Protein AF-A0A7C5V219-F1 (afdb_monomer_lite)

Sequence (141 aa):
MLRGLSARKYQETLLETSEAFGVSSNTVSRQLLAVTTQKLKEFKERDLSGVRPIAILIDTLHRQKLPGVLRKTLTSTNPIESIFSTVRDCEGNIKRYRSSAMSQRWLGTVLLHCEKGLRRVKGDMDIAGVIVTIEQVQEAA

Radius of gyration: 18.74 Å; chains: 1; bounding box: 44×32×45 Å

pLDDT: mean 70.24, std 10.63, range [42.41, 85.94]

Foldseek 3Di:
DLFAADPVCLLVLLVVVCVVVVHHSVVVLVVLLVVLVVVVCCVVVPDCVPPPPLDDPDLDPPDDDDDDQLCVVSNDCVVVCVLVVQLCRNCVNPPDDPDPSSVSSSSSSSNVVVVVVDDPRVVVVCVVVSVVVSVVVVVVD

Structure (mmCIF, N/CA/C/O backbone):
data_AF-A0A7C5V219-F1
#
_entry.id   AF-A0A7C5V219-F1
#
loop_
_atom_site.group_PDB
_atom_site.id
_atom_site.type_symbol
_atom_site.label_atom_id
_atom_site.label_alt_id
_atom_site.label_comp_id
_atom_site.label_asym_id
_atom_site.label_entity_id
_atom_site.label_seq_id
_atom_site.pdbx_PDB_ins_code
_atom_site.Cartn_x
_atom_site.Cartn_y
_atom_site.Cartn_z
_atom_site.occupancy
_atom_site.B_iso_or_equiv
_atom_site.auth_seq_id
_atom_site.auth_comp_id
_atom_site.auth_asym_id
_atom_site.auth_atom_id
_atom_site.pdbx_PDB_model_num
ATOM 1 N N . MET A 1 1 ? 12.863 -13.928 -4.882 1.00 47.81 1 MET A N 1
ATOM 2 C CA . MET A 1 1 ? 13.373 -12.704 -4.218 1.00 47.81 1 MET A CA 1
ATOM 3 C C . MET A 1 1 ? 13.842 -11.735 -5.294 1.00 47.81 1 MET A C 1
ATOM 5 O O . MET A 1 1 ? 14.820 -12.048 -5.959 1.00 47.81 1 MET A O 1
ATOM 9 N N . LEU A 1 2 ? 13.197 -10.575 -5.457 1.00 54.00 2 LEU A N 1
ATOM 10 C CA . LEU A 1 2 ? 13.633 -9.523 -6.393 1.00 54.00 2 LEU A CA 1
ATOM 11 C C . LEU A 1 2 ? 14.709 -8.594 -5.787 1.00 54.00 2 LEU A C 1
ATOM 13 O O . LEU A 1 2 ? 14.624 -7.375 -5.891 1.00 54.00 2 LEU A O 1
ATOM 17 N N . ARG A 1 3 ? 15.732 -9.137 -5.113 1.00 52.03 3 ARG A N 1
ATOM 18 C CA . ARG A 1 3 ? 16.802 -8.294 -4.548 1.00 52.03 3 ARG A CA 1
ATOM 19 C C . ARG A 1 3 ? 17.612 -7.638 -5.672 1.00 52.03 3 ARG A C 1
ATOM 21 O O . ARG A 1 3 ? 18.198 -8.332 -6.505 1.00 52.03 3 ARG A O 1
ATOM 28 N N . GLY A 1 4 ? 17.675 -6.305 -5.662 1.00 56.91 4 GLY A N 1
ATOM 29 C CA . GLY A 1 4 ? 18.535 -5.526 -6.550 1.00 56.91 4 GLY A CA 1
ATOM 30 C C . GLY A 1 4 ? 18.073 -5.488 -8.007 1.00 56.91 4 GLY A C 1
ATOM 31 O O . GLY A 1 4 ? 18.862 -5.791 -8.910 1.00 56.91 4 GLY A O 1
ATOM 32 N N . LEU A 1 5 ? 16.827 -5.086 -8.256 1.00 61.16 5 LEU A N 1
ATOM 33 C CA . LEU A 1 5 ? 16.362 -4.817 -9.612 1.00 61.16 5 LEU A CA 1
ATOM 34 C C . LEU A 1 5 ? 17.099 -3.600 -10.192 1.00 61.16 5 LEU A C 1
ATOM 36 O O . LEU A 1 5 ? 16.927 -2.458 -9.784 1.00 61.16 5 LEU A O 1
ATOM 40 N N . SER A 1 6 ? 17.956 -3.846 -11.178 1.00 60.38 6 SER A N 1
ATOM 41 C CA . SER A 1 6 ? 18.464 -2.794 -12.059 1.00 60.38 6 SER A CA 1
ATOM 42 C C . SER A 1 6 ? 17.587 -2.715 -13.307 1.00 60.38 6 SER A C 1
ATOM 44 O O . SER A 1 6 ? 16.856 -3.659 -13.614 1.00 60.38 6 SER A O 1
ATOM 46 N N . ALA A 1 7 ? 17.714 -1.648 -14.101 1.00 55.44 7 ALA A N 1
ATOM 47 C CA . ALA A 1 7 ? 17.060 -1.551 -15.415 1.00 55.44 7 ALA A CA 1
ATOM 48 C C . ALA A 1 7 ? 17.272 -2.779 -16.317 1.00 55.44 7 ALA A C 1
ATOM 50 O O . ALA A 1 7 ? 16.443 -3.045 -17.178 1.00 55.44 7 ALA A O 1
ATOM 51 N N . ARG A 1 8 ? 18.329 -3.562 -16.076 1.00 59.38 8 ARG A N 1
ATOM 52 C CA . ARG A 1 8 ? 18.620 -4.808 -16.788 1.00 59.38 8 ARG A CA 1
ATOM 53 C C . ARG A 1 8 ? 17.739 -5.991 -16.356 1.00 59.38 8 ARG A C 1
ATOM 55 O O . ARG A 1 8 ? 17.447 -6.836 -17.186 1.00 59.38 8 ARG A O 1
ATOM 62 N N . LYS A 1 9 ? 17.308 -6.039 -15.089 1.00 60.38 9 LYS A N 1
ATOM 63 C CA . LYS A 1 9 ? 16.404 -7.073 -14.537 1.00 60.38 9 LYS A CA 1
ATOM 64 C C . LYS A 1 9 ? 14.927 -6.665 -14.556 1.00 60.38 9 LYS A C 1
ATOM 66 O O . LYS A 1 9 ? 14.055 -7.485 -14.320 1.00 60.38 9 LYS A O 1
ATOM 71 N N . TYR A 1 10 ? 14.635 -5.404 -14.874 1.00 65.19 10 TYR A N 1
ATOM 72 C CA . TYR A 1 10 ? 13.269 -4.899 -15.049 1.00 65.19 10 TYR A CA 1
ATOM 73 C C . TYR A 1 10 ? 12.459 -5.718 -16.060 1.00 65.19 10 TYR A C 1
ATOM 75 O O . TYR A 1 10 ? 11.285 -6.008 -15.847 1.00 65.19 10 TYR A O 1
ATOM 83 N N . GLN A 1 11 ? 13.108 -6.090 -17.166 1.00 62.03 11 GLN A N 1
ATOM 84 C CA . GLN A 1 11 ? 12.477 -6.833 -18.247 1.00 62.03 11 GLN A CA 1
ATOM 85 C C . GLN A 1 11 ? 12.054 -8.234 -17.792 1.00 62.03 11 GLN A C 1
ATOM 87 O O . GLN A 1 11 ? 11.001 -8.684 -18.203 1.00 62.03 11 GLN A O 1
ATOM 92 N N . GLU A 1 12 ? 12.806 -8.873 -16.897 1.00 65.19 12 GLU A N 1
ATOM 93 C CA . GLU A 1 12 ? 12.494 -10.188 -16.321 1.00 65.19 12 GLU A CA 1
ATOM 94 C C . GLU A 1 12 ? 11.221 -10.138 -15.461 1.00 65.19 12 GLU A C 1
ATOM 96 O O . GLU A 1 12 ? 10.284 -10.894 -15.699 1.00 65.19 12 GLU A O 1
ATOM 101 N N . THR A 1 13 ? 11.108 -9.157 -14.558 1.00 64.94 13 THR A N 1
ATOM 102 C CA . THR A 1 13 ? 9.892 -8.960 -13.748 1.00 64.94 13 THR A CA 1
ATOM 103 C C . THR A 1 13 ? 8.673 -8.638 -14.610 1.00 64.94 13 THR A C 1
ATOM 105 O O . THR A 1 13 ? 7.560 -9.097 -14.341 1.00 64.94 13 THR A O 1
ATOM 108 N N . LEU A 1 14 ? 8.866 -7.838 -15.662 1.00 66.00 14 LEU A N 1
ATOM 109 C CA . LEU A 1 14 ? 7.800 -7.568 -16.615 1.00 66.00 14 LEU A CA 1
ATOM 110 C C . LEU A 1 14 ? 7.463 -8.789 -17.462 1.00 66.00 14 LEU A C 1
ATOM 112 O O . LEU A 1 14 ? 6.299 -8.921 -17.799 1.00 66.00 14 LEU A O 1
ATOM 116 N N . LEU A 1 15 ? 8.426 -9.641 -17.817 1.00 64.50 15 LEU A N 1
ATOM 117 C CA . LEU A 1 15 ? 8.199 -10.866 -18.583 1.00 64.50 15 LEU A CA 1
ATOM 118 C C . LEU A 1 15 ? 7.331 -11.838 -17.787 1.00 64.50 15 LEU A C 1
ATOM 120 O O . LEU A 1 15 ? 6.276 -12.211 -18.287 1.00 64.50 15 LEU A O 1
ATOM 124 N N . GLU A 1 16 ? 7.681 -12.113 -16.526 1.00 65.25 16 GLU A N 1
ATOM 125 C CA . GLU A 1 16 ? 6.864 -12.930 -15.612 1.00 65.25 16 GLU A CA 1
ATOM 126 C C . GLU A 1 16 ? 5.435 -12.383 -15.475 1.00 65.25 16 GLU A C 1
ATOM 128 O O . GLU A 1 16 ? 4.448 -13.116 -15.523 1.00 65.25 16 GLU A O 1
ATOM 133 N N . THR A 1 17 ? 5.313 -11.063 -15.313 1.00 61.50 17 THR A N 1
ATOM 134 C CA . THR A 1 17 ? 4.007 -10.398 -15.209 1.00 61.50 17 THR A CA 1
ATOM 135 C C . THR A 1 17 ? 3.251 -10.500 -16.536 1.00 61.50 17 THR A C 1
ATOM 137 O O . THR A 1 17 ? 2.056 -10.758 -16.567 1.00 61.50 17 THR A O 1
ATOM 140 N N . SER A 1 18 ? 3.947 -10.332 -17.655 1.00 63.47 18 SER A N 1
ATOM 141 C CA . SER A 1 18 ? 3.369 -10.353 -18.993 1.00 63.47 18 SER A CA 1
ATOM 142 C C . SER A 1 18 ? 2.915 -11.749 -19.422 1.00 63.47 18 SER A C 1
ATOM 144 O O . SER A 1 18 ? 1.856 -11.858 -20.029 1.00 63.47 18 SER A O 1
ATOM 146 N N . GLU A 1 19 ? 3.627 -12.803 -19.013 1.00 64.75 19 GLU A N 1
ATOM 147 C CA . GLU A 1 19 ? 3.203 -14.199 -19.163 1.00 64.75 19 GLU A CA 1
ATOM 148 C C . GLU A 1 19 ? 1.947 -14.487 -18.338 1.00 64.75 19 GLU A C 1
ATOM 150 O O . GLU A 1 19 ? 0.994 -15.058 -18.861 1.00 64.75 19 GLU A O 1
ATOM 155 N N . ALA A 1 20 ? 1.893 -14.020 -17.085 1.00 61.47 20 ALA A N 1
ATOM 156 C CA . ALA A 1 20 ? 0.718 -14.191 -16.230 1.00 61.47 20 ALA A CA 1
ATOM 157 C C . ALA A 1 20 ? -0.542 -13.496 -16.784 1.00 61.47 20 ALA A C 1
ATOM 159 O O . ALA A 1 20 ? -1.653 -13.976 -16.566 1.00 61.47 20 ALA A O 1
ATOM 160 N N . PHE A 1 21 ? -0.377 -12.381 -17.505 1.00 56.31 21 PHE A N 1
ATOM 161 C CA . PHE A 1 21 ? -1.477 -11.613 -18.102 1.00 56.31 21 PHE A CA 1
ATOM 162 C C . PHE A 1 21 ? -1.665 -11.847 -19.617 1.00 56.31 21 PHE A C 1
ATOM 164 O O . PHE A 1 21 ? -2.561 -11.245 -20.206 1.00 56.31 21 PHE A O 1
ATOM 171 N N . GLY A 1 22 ? -0.851 -12.692 -20.264 1.00 68.19 22 GLY A N 1
ATOM 172 C CA . GLY A 1 22 ? -0.944 -13.001 -21.701 1.00 68.19 22 GLY A CA 1
ATOM 173 C C . GLY A 1 22 ? -0.698 -11.813 -22.646 1.00 68.19 22 GLY A C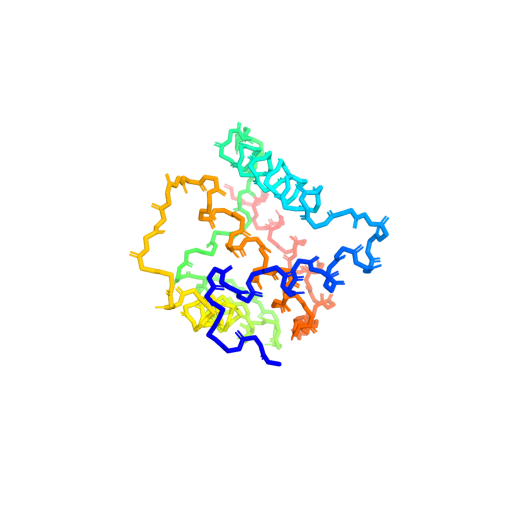 1
ATOM 174 O O . GLY A 1 22 ? -1.228 -11.779 -23.755 1.00 68.19 22 GLY A O 1
ATOM 175 N N . VAL A 1 23 ? 0.069 -10.809 -22.220 1.00 71.81 23 VAL A N 1
ATOM 176 C CA . VAL A 1 23 ? 0.308 -9.557 -22.967 1.00 71.81 23 VAL A CA 1
ATOM 177 C C . VAL A 1 23 ? 1.805 -9.286 -23.116 1.00 71.81 23 VAL A C 1
ATOM 179 O O . VAL A 1 23 ? 2.617 -9.961 -22.508 1.00 71.81 23 VAL A O 1
ATOM 182 N N . SER A 1 24 ? 2.217 -8.305 -23.929 1.00 72.06 24 SER A N 1
ATOM 183 C CA . SER A 1 24 ? 3.646 -7.958 -24.056 1.00 72.06 24 SER A CA 1
ATOM 184 C C . SER A 1 24 ? 4.159 -7.149 -22.855 1.00 72.06 24 SER A C 1
ATOM 186 O O . SER A 1 24 ? 3.433 -6.311 -22.316 1.00 72.06 24 SER A O 1
ATOM 188 N N . SER A 1 25 ? 5.438 -7.286 -22.487 1.00 64.00 25 SER A N 1
ATOM 189 C CA . SER A 1 25 ? 6.067 -6.523 -21.388 1.00 64.00 25 SER A CA 1
ATOM 190 C C . SER A 1 25 ? 5.945 -4.998 -21.547 1.00 64.00 25 SER A C 1
ATOM 192 O O . SER A 1 25 ? 5.746 -4.264 -20.577 1.00 64.00 25 SER A O 1
ATOM 194 N N . ASN A 1 26 ? 6.006 -4.503 -22.786 1.00 66.06 26 ASN A N 1
ATOM 195 C CA . ASN A 1 26 ? 5.815 -3.085 -23.098 1.00 66.06 26 ASN A CA 1
ATOM 196 C C . ASN A 1 26 ? 4.355 -2.639 -22.920 1.00 66.06 26 ASN A C 1
ATOM 198 O O . ASN A 1 26 ? 4.098 -1.489 -22.556 1.00 66.06 26 ASN A O 1
ATOM 202 N N . THR A 1 27 ? 3.399 -3.533 -23.176 1.00 66.31 27 THR A N 1
ATOM 203 C CA . THR A 1 27 ? 1.972 -3.307 -22.919 1.00 66.31 27 THR A CA 1
ATOM 204 C C . THR A 1 27 ? 1.703 -3.283 -21.418 1.00 66.31 27 THR A C 1
ATOM 206 O O . THR A 1 27 ? 1.130 -2.303 -20.949 1.00 66.31 27 THR A O 1
ATOM 209 N N . VAL A 1 28 ? 2.223 -4.258 -20.657 1.00 66.88 28 VAL A N 1
ATOM 210 C CA . VAL A 1 28 ? 2.129 -4.293 -19.185 1.00 66.88 28 VAL A CA 1
ATOM 211 C C . VAL A 1 28 ? 2.671 -3.004 -18.588 1.00 66.88 28 VAL A C 1
ATOM 213 O O . VAL A 1 28 ? 1.975 -2.335 -17.841 1.00 66.88 28 VAL A O 1
ATOM 216 N N . SER A 1 29 ? 3.879 -2.585 -18.971 1.00 64.62 29 SER A N 1
ATOM 217 C CA . SER A 1 29 ? 4.501 -1.376 -18.425 1.00 64.62 29 SER A CA 1
ATOM 218 C C . SER A 1 29 ? 3.731 -0.084 -18.736 1.00 64.62 29 SER A C 1
ATOM 220 O O . SER A 1 29 ? 3.733 0.856 -17.937 1.00 64.62 29 SER A O 1
ATOM 222 N N . ARG A 1 30 ? 3.091 -0.001 -19.909 1.00 67.44 30 ARG A N 1
ATOM 223 C CA . ARG A 1 30 ? 2.239 1.137 -20.281 1.00 67.44 30 ARG A CA 1
ATOM 224 C C . ARG A 1 30 ? 0.898 1.105 -19.557 1.00 67.44 30 ARG A C 1
ATOM 226 O O . ARG A 1 30 ? 0.461 2.157 -19.108 1.00 67.44 30 ARG A O 1
ATOM 233 N N . GLN A 1 31 ? 0.292 -0.069 -19.405 1.00 68.69 31 GLN A N 1
ATOM 234 C CA . GLN A 1 31 ? -0.940 -0.240 -18.636 1.00 68.69 31 GLN A CA 1
ATOM 235 C C . GLN A 1 31 ? -0.721 0.061 -17.157 1.00 68.69 31 GLN A C 1
ATOM 237 O O . GLN A 1 31 ? -1.503 0.805 -16.586 1.00 68.69 31 GLN A O 1
ATOM 242 N N . LEU A 1 32 ? 0.370 -0.424 -16.561 1.00 66.19 32 LEU A N 1
ATOM 243 C CA . LEU A 1 32 ? 0.715 -0.140 -15.167 1.00 66.19 32 LEU A CA 1
ATOM 244 C C . LEU A 1 32 ? 0.849 1.365 -14.941 1.00 66.19 32 LEU A C 1
ATOM 246 O O . LEU A 1 32 ? 0.262 1.894 -14.008 1.00 66.19 32 LEU A O 1
ATOM 250 N N . LEU A 1 33 ? 1.510 2.085 -15.853 1.00 64.75 33 LEU A N 1
ATOM 251 C CA . LEU A 1 33 ? 1.501 3.545 -15.798 1.00 64.75 33 LEU A CA 1
ATOM 252 C C . LEU A 1 33 ? 0.131 4.156 -15.952 1.00 64.75 33 LEU A C 1
ATOM 254 O O . LEU A 1 33 ? -0.228 4.999 -15.146 1.00 64.75 33 LEU A O 1
ATOM 258 N N . ALA A 1 34 ? -0.603 3.781 -16.994 1.00 69.88 34 ALA A N 1
ATOM 259 C CA . ALA A 1 34 ? -1.906 4.364 -17.255 1.00 69.88 34 ALA A CA 1
ATOM 260 C C . ALA A 1 34 ? -2.809 4.201 -16.026 1.00 69.88 34 ALA A C 1
ATOM 262 O O . ALA A 1 34 ? -3.377 5.181 -15.559 1.00 69.88 34 ALA A O 1
ATOM 263 N N . VAL A 1 35 ? -2.831 3.005 -15.433 1.00 70.06 35 VAL A N 1
ATOM 264 C CA . VAL A 1 35 ? -3.620 2.683 -14.244 1.00 70.06 35 VAL A CA 1
ATOM 265 C C . VAL A 1 35 ? -3.095 3.408 -13.004 1.00 70.06 35 VAL A C 1
ATOM 267 O O . VAL A 1 35 ? -3.887 4.024 -12.296 1.00 70.06 35 VAL A O 1
ATOM 270 N N . THR A 1 36 ? -1.786 3.399 -12.727 1.00 62.09 36 THR A N 1
ATOM 271 C CA . THR A 1 36 ? -1.225 4.074 -11.543 1.00 62.09 36 THR A CA 1
ATOM 272 C C . THR A 1 36 ? -1.348 5.592 -11.645 1.00 62.09 36 THR A C 1
ATOM 274 O O . THR A 1 36 ? -1.735 6.234 -10.674 1.00 62.09 36 THR A O 1
ATOM 277 N N . THR A 1 37 ? -1.065 6.186 -12.805 1.00 66.81 37 THR A N 1
ATOM 278 C 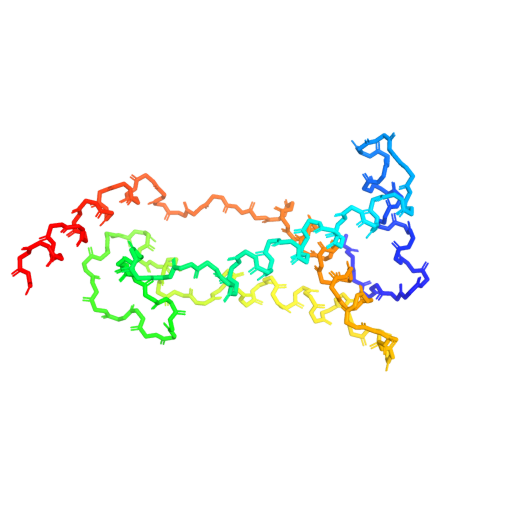CA . THR A 1 37 ? -1.231 7.624 -13.049 1.00 66.81 37 THR A CA 1
ATOM 279 C C . THR A 1 37 ? -2.704 8.017 -12.975 1.00 66.81 37 THR A C 1
ATOM 281 O O . THR A 1 37 ? -3.014 9.028 -12.352 1.00 66.81 37 THR A O 1
ATOM 284 N N . GLN A 1 38 ? -3.615 7.216 -13.540 1.00 72.94 38 GLN A N 1
ATOM 285 C CA . GLN A 1 38 ? -5.055 7.450 -13.438 1.00 72.94 38 GLN A CA 1
ATOM 286 C C . GLN A 1 38 ? -5.524 7.376 -11.987 1.00 72.94 38 GLN A C 1
ATOM 288 O O . GLN A 1 38 ? -6.159 8.314 -11.526 1.00 72.94 38 GLN A O 1
ATOM 293 N N . LYS A 1 39 ? -5.154 6.330 -11.240 1.00 70.38 39 LYS A N 1
ATOM 294 C CA . LYS A 1 39 ? -5.513 6.187 -9.822 1.00 70.38 39 LYS A CA 1
ATOM 295 C C . LYS A 1 39 ? -4.914 7.287 -8.958 1.00 70.38 39 LYS A C 1
ATOM 297 O O . LYS A 1 39 ? -5.596 7.803 -8.085 1.00 70.38 39 LYS A O 1
ATOM 302 N N . LEU A 1 40 ? -3.670 7.691 -9.211 1.00 70.00 40 LEU A N 1
ATOM 303 C CA . LEU A 1 40 ? -3.039 8.801 -8.500 1.00 70.00 40 LEU A CA 1
ATOM 304 C C . LEU A 1 40 ? -3.745 10.126 -8.795 1.00 70.00 40 LEU A C 1
ATOM 306 O O . LEU A 1 40 ? -3.953 10.917 -7.881 1.00 70.00 40 LEU A O 1
ATOM 310 N N . LYS A 1 41 ? -4.122 10.366 -10.054 1.00 71.06 41 LYS A N 1
ATOM 311 C CA . LYS A 1 41 ? -4.910 11.535 -10.449 1.00 71.06 41 LYS A CA 1
ATOM 312 C C . LYS A 1 41 ? -6.267 11.527 -9.746 1.00 71.06 41 LYS A C 1
ATOM 314 O O . LYS A 1 41 ? -6.614 12.506 -9.105 1.00 71.06 41 LYS A O 1
ATOM 319 N N . GLU A 1 42 ? -6.957 10.391 -9.763 1.00 75.44 42 GLU A N 1
ATOM 320 C CA . GLU A 1 42 ? -8.223 10.168 -9.059 1.00 75.44 42 GLU A CA 1
ATOM 321 C C . GLU A 1 42 ? -8.077 10.423 -7.550 1.00 75.44 42 GLU A C 1
ATOM 323 O O . GLU A 1 42 ? -8.882 11.129 -6.964 1.00 75.44 42 GLU A O 1
ATOM 328 N N . PHE A 1 43 ? -7.011 9.938 -6.909 1.00 72.94 43 PHE A N 1
ATOM 329 C CA . PHE A 1 43 ? -6.748 10.192 -5.490 1.00 72.94 43 PHE A CA 1
ATOM 330 C C . PHE A 1 43 ? -6.425 11.654 -5.175 1.00 72.94 43 PHE A C 1
ATOM 332 O O . PHE A 1 43 ? -6.800 12.133 -4.108 1.00 72.94 43 PHE A O 1
ATOM 339 N N . LYS A 1 44 ? -5.708 12.347 -6.065 1.00 63.38 44 LYS A N 1
ATOM 340 C CA . LYS A 1 44 ? -5.309 13.748 -5.876 1.00 63.38 44 LYS A CA 1
ATOM 341 C C . LYS A 1 44 ? -6.430 14.738 -6.169 1.00 63.38 44 LYS A C 1
ATOM 343 O O . LYS A 1 44 ? -6.440 15.811 -5.581 1.00 63.38 44 LYS A O 1
ATOM 348 N N . GLU A 1 45 ? -7.295 14.409 -7.120 1.00 81.12 45 GLU A N 1
ATOM 349 C CA . GLU A 1 45 ? -8.321 15.310 -7.650 1.00 81.12 45 GLU A CA 1
ATOM 350 C C . GLU A 1 45 ? -9.732 14.915 -7.215 1.00 81.12 45 GLU A C 1
ATOM 352 O O . GLU A 1 45 ? -10.666 15.670 -7.478 1.00 81.12 45 GLU A O 1
ATOM 357 N N . ARG A 1 46 ? -9.917 13.756 -6.556 1.00 76.00 46 ARG A N 1
ATOM 358 C CA . ARG A 1 46 ? -11.224 13.405 -5.996 1.00 76.00 46 ARG A CA 1
ATOM 359 C C . ARG A 1 46 ? -11.677 14.512 -5.067 1.00 76.00 46 ARG A C 1
ATOM 361 O O . ARG A 1 46 ? -10.923 14.983 -4.214 1.00 76.00 46 ARG A O 1
ATOM 368 N N . ASP A 1 47 ? -12.945 14.851 -5.201 1.00 76.62 47 ASP A N 1
ATOM 369 C CA . ASP A 1 47 ? -13.599 15.676 -4.216 1.00 76.62 47 ASP A CA 1
ATOM 370 C C . ASP A 1 47 ? -13.593 14.937 -2.868 1.00 76.62 47 ASP A C 1
ATOM 372 O O . ASP A 1 47 ? -14.035 13.788 -2.744 1.00 76.62 47 ASP A O 1
ATOM 376 N N . LEU A 1 48 ? -13.001 15.588 -1.871 1.00 73.94 48 LEU A N 1
ATOM 377 C CA . LEU A 1 48 ? -12.945 15.104 -0.498 1.00 73.94 48 LEU A CA 1
ATOM 378 C C . LEU A 1 48 ? -14.042 15.734 0.363 1.00 73.94 48 LEU A C 1
ATOM 380 O O . LEU A 1 48 ? -14.174 15.344 1.515 1.00 73.94 48 LEU A O 1
ATOM 384 N N . SER A 1 49 ? -14.847 16.657 -0.172 1.00 76.38 49 SER A N 1
ATOM 385 C CA . SER A 1 49 ? -15.910 17.336 0.579 1.00 76.38 49 SER A CA 1
ATOM 386 C C . SER A 1 49 ? -16.970 16.361 1.114 1.00 76.38 49 SER A C 1
ATOM 388 O O . SER A 1 49 ? -17.434 16.509 2.242 1.00 76.38 49 SER A O 1
ATOM 390 N N . GLY A 1 50 ? -17.288 15.311 0.347 1.00 66.25 50 GLY A N 1
ATOM 391 C CA . GLY A 1 50 ? -18.151 14.200 0.768 1.00 66.25 50 GLY A CA 1
ATOM 392 C C . GLY A 1 50 ? -17.417 13.070 1.501 1.00 66.25 50 GLY A C 1
ATOM 393 O O . GLY A 1 50 ? -18.046 12.130 1.986 1.00 66.25 50 GLY A O 1
ATOM 394 N N . VAL A 1 51 ? -16.085 13.131 1.588 1.00 57.38 51 VAL A N 1
ATOM 395 C CA . VAL A 1 51 ? -15.286 12.177 2.358 1.00 57.38 51 VAL A CA 1
ATOM 396 C C . VAL A 1 51 ? -15.228 12.687 3.784 1.00 57.38 51 VAL A C 1
ATOM 398 O O . VAL A 1 51 ? -14.508 13.631 4.080 1.00 57.38 51 VAL A O 1
ATOM 401 N N . ARG A 1 52 ? -15.956 12.038 4.691 1.00 52.91 52 ARG A N 1
ATOM 402 C CA . ARG A 1 52 ? -15.732 12.192 6.132 1.00 52.91 52 ARG A CA 1
ATOM 403 C C . ARG A 1 52 ? -14.605 11.237 6.520 1.00 52.91 52 ARG A C 1
ATOM 405 O O . ARG A 1 52 ? -14.874 10.044 6.642 1.00 52.91 52 ARG A O 1
ATOM 412 N N . PRO A 1 53 ? -13.333 11.671 6.633 1.00 48.03 53 PRO A N 1
ATOM 413 C CA . PRO A 1 53 ? -12.257 10.753 6.973 1.00 48.03 53 PRO A CA 1
ATOM 414 C C . PRO A 1 53 ? -12.499 10.185 8.377 1.00 48.03 53 PRO A C 1
ATOM 416 O O . PRO A 1 53 ? -12.382 10.868 9.388 1.00 48.03 53 PRO A O 1
ATOM 419 N N . ILE A 1 54 ? -12.863 8.907 8.396 1.00 46.09 54 ILE A N 1
ATOM 420 C CA . ILE A 1 54 ? -13.131 8.056 9.564 1.00 46.09 54 ILE A CA 1
ATOM 421 C C . ILE A 1 54 ? -11.861 7.896 10.421 1.00 46.09 54 ILE A C 1
ATOM 423 O O . ILE A 1 54 ? -11.918 7.897 11.648 1.00 46.09 54 ILE A O 1
ATOM 427 N N . ALA A 1 55 ? -10.702 7.829 9.761 1.00 42.41 55 ALA A N 1
ATOM 428 C CA . ALA A 1 55 ? -9.375 7.833 10.360 1.00 42.41 55 ALA A CA 1
ATOM 429 C C . ALA A 1 55 ? -8.360 8.312 9.311 1.00 42.41 55 ALA A C 1
ATOM 431 O O . ALA A 1 55 ? -8.286 7.751 8.217 1.00 42.41 55 ALA A O 1
ATOM 432 N N . ILE A 1 56 ? -7.563 9.330 9.633 1.00 46.53 56 ILE A N 1
ATOM 433 C CA . ILE A 1 56 ? -6.360 9.642 8.859 1.00 46.53 56 ILE A CA 1
ATOM 434 C C . ILE A 1 56 ? -5.219 8.881 9.527 1.00 46.53 56 ILE A C 1
ATOM 436 O O . ILE A 1 56 ? -4.883 9.165 10.676 1.00 46.53 56 ILE A O 1
ATOM 440 N N . LEU A 1 57 ? -4.617 7.921 8.821 1.00 44.66 57 LEU A N 1
ATOM 441 C CA . LEU A 1 57 ? -3.356 7.307 9.241 1.00 44.66 57 LEU A CA 1
ATOM 442 C C . LEU A 1 57 ? -2.208 8.297 8.974 1.00 44.66 57 LEU A C 1
ATOM 444 O O . LEU A 1 57 ? -1.368 8.105 8.102 1.00 44.66 57 LEU A O 1
ATOM 448 N N . ILE A 1 58 ? -2.228 9.408 9.701 1.00 48.69 58 ILE A N 1
ATOM 449 C CA . ILE A 1 58 ? -1.004 10.075 10.133 1.00 48.69 58 ILE A CA 1
ATOM 450 C C . ILE A 1 58 ? -0.499 9.225 11.308 1.00 48.69 58 ILE A C 1
ATOM 452 O O . ILE A 1 58 ? -1.298 8.521 11.921 1.00 48.69 58 ILE A O 1
ATOM 456 N N . ASP A 1 59 ? 0.799 9.244 11.587 1.00 50.41 59 ASP A N 1
ATOM 457 C CA . ASP A 1 59 ? 1.557 8.493 12.612 1.00 50.41 59 ASP A CA 1
ATOM 458 C C . ASP A 1 59 ? 1.050 8.613 14.084 1.00 50.41 59 ASP A C 1
ATOM 460 O O . ASP A 1 59 ? 1.802 8.574 15.049 1.00 50.41 59 ASP A O 1
ATOM 464 N N . THR A 1 60 ? -0.247 8.838 14.298 1.00 45.94 60 THR A N 1
ATOM 465 C CA . THR A 1 60 ? -0.906 9.165 15.560 1.00 45.94 60 THR A CA 1
ATOM 466 C C . THR A 1 60 ? -2.367 8.671 15.622 1.00 45.94 60 THR A C 1
ATOM 468 O O . THR A 1 60 ? -3.208 9.305 16.263 1.00 45.94 60 THR A O 1
ATOM 471 N N . LEU A 1 61 ? -2.720 7.502 15.055 1.00 49.75 61 LEU A N 1
ATOM 472 C CA . LEU A 1 61 ? -3.966 6.800 15.442 1.00 49.75 61 LEU A CA 1
ATOM 473 C C . LEU A 1 61 ? -3.833 6.215 16.857 1.00 49.75 61 LEU A C 1
ATOM 475 O O . LEU A 1 61 ? -3.741 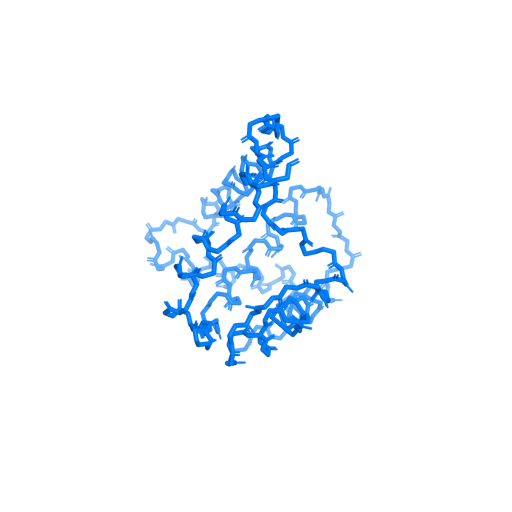5.007 17.066 1.00 49.75 61 LEU A O 1
ATOM 479 N N . HIS A 1 62 ? -3.829 7.100 17.851 1.00 52.06 62 HIS A N 1
ATOM 480 C CA . HIS A 1 62 ? -3.688 6.743 19.257 1.00 52.06 62 HIS A CA 1
ATOM 481 C C . HIS A 1 62 ? -5.003 6.821 20.052 1.00 52.06 62 HIS A C 1
ATOM 483 O O . HIS A 1 62 ? -4.980 6.596 21.261 1.00 52.06 62 HIS A O 1
ATOM 489 N N . ARG A 1 63 ? -6.154 7.131 19.425 1.00 51.28 63 ARG A N 1
ATOM 490 C CA . ARG A 1 63 ? -7.359 7.562 20.172 1.00 51.28 63 ARG A CA 1
ATOM 491 C C . ARG A 1 63 ? -8.699 6.859 19.920 1.00 51.28 63 ARG A C 1
ATOM 493 O O . ARG A 1 63 ? -9.707 7.369 20.395 1.00 51.28 63 ARG A O 1
ATOM 500 N N . GLN A 1 64 ? -8.766 5.675 19.308 1.00 56.81 64 GLN A N 1
ATOM 501 C CA . GLN A 1 64 ? -10.046 4.942 19.239 1.00 56.81 64 GLN A CA 1
ATOM 502 C C . GLN A 1 64 ? -9.986 3.505 19.758 1.00 56.81 64 GLN A C 1
ATOM 504 O O . GLN A 1 64 ? -8.947 2.844 19.727 1.00 56.81 64 GLN A O 1
ATOM 509 N N . LYS A 1 65 ? -11.143 3.060 20.273 1.00 61.88 65 LYS A N 1
ATOM 510 C CA . LYS A 1 65 ? -11.442 1.748 20.865 1.00 61.88 65 LYS A CA 1
ATOM 511 C C . LYS A 1 65 ? -11.370 0.636 19.807 1.00 61.88 65 LYS A C 1
ATOM 513 O O . LYS A 1 65 ? -12.375 0.026 19.466 1.00 61.88 65 LYS A O 1
ATOM 518 N N . LEU A 1 66 ? -10.181 0.391 19.264 1.00 66.94 66 LEU A N 1
ATOM 519 C CA . LEU A 1 66 ? -9.954 -0.707 18.331 1.00 66.94 66 LEU A CA 1
ATOM 520 C C . LEU A 1 66 ? -9.908 -2.038 19.100 1.00 66.94 66 LEU A C 1
ATOM 522 O O . LEU A 1 66 ? -9.163 -2.142 20.085 1.00 66.94 66 LEU A O 1
ATOM 526 N N . PRO A 1 67 ? -10.668 -3.057 18.674 1.00 67.94 67 PRO A N 1
ATOM 527 C CA . PRO A 1 67 ? -10.703 -4.341 19.353 1.00 67.94 67 PRO A CA 1
ATOM 528 C C . PRO A 1 67 ? -9.391 -5.124 19.179 1.00 67.94 67 PRO A C 1
ATOM 530 O O . PRO A 1 67 ? -8.776 -5.155 18.110 1.00 67.94 67 PRO A O 1
ATOM 533 N N . GLY A 1 68 ? -8.974 -5.774 20.271 1.00 74.50 68 GLY A N 1
ATOM 534 C CA . GLY A 1 68 ? -8.056 -6.916 20.300 1.00 74.50 68 GLY A CA 1
ATOM 535 C C . GLY A 1 68 ? -6.866 -6.883 19.332 1.00 74.50 68 GLY A C 1
ATOM 536 O O . GLY A 1 68 ? -5.931 -6.093 19.473 1.00 74.50 68 GLY A O 1
ATOM 537 N N . VAL A 1 69 ? -6.859 -7.840 18.399 1.00 74.44 69 VAL A N 1
ATOM 538 C CA . VAL A 1 69 ? -5.733 -8.118 17.492 1.00 74.44 69 VAL A CA 1
ATOM 539 C C . VAL A 1 69 ? -5.640 -7.086 16.365 1.00 74.44 69 VAL A C 1
ATOM 541 O O . VAL A 1 69 ? -4.528 -6.741 15.962 1.00 74.44 69 VAL A O 1
ATOM 544 N N . LEU A 1 70 ? -6.775 -6.533 15.929 1.00 74.56 70 LEU A N 1
ATOM 545 C CA . LEU A 1 70 ? -6.837 -5.516 14.882 1.00 74.56 70 LEU A CA 1
ATOM 546 C C . LEU A 1 70 ? -6.100 -4.235 15.302 1.00 74.56 70 LEU A C 1
ATOM 548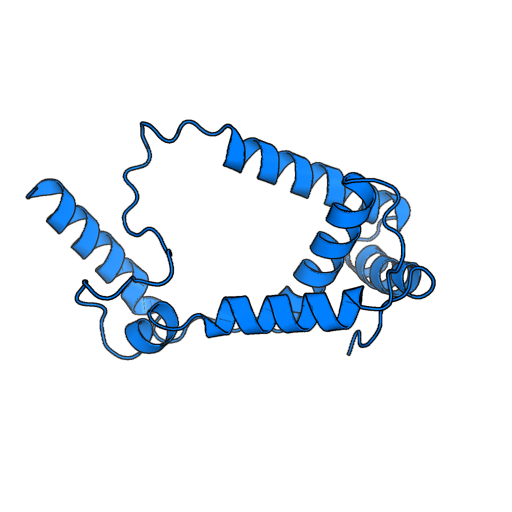 O O . LEU A 1 70 ? -5.346 -3.661 14.514 1.00 74.56 70 LEU A O 1
ATOM 552 N N . ARG A 1 71 ? -6.205 -3.851 16.583 1.00 76.31 71 ARG A N 1
ATOM 553 C CA . ARG A 1 71 ? -5.448 -2.728 17.160 1.00 76.31 71 ARG A CA 1
ATOM 554 C C . ARG A 1 71 ? -3.938 -2.876 16.969 1.00 76.31 71 ARG A C 1
ATOM 556 O O . ARG A 1 71 ? -3.272 -1.909 16.625 1.00 76.31 71 ARG A O 1
ATOM 563 N N . LYS A 1 72 ? -3.383 -4.079 17.151 1.00 76.38 72 LYS A N 1
ATOM 564 C CA . LYS A 1 72 ? -1.932 -4.301 17.004 1.00 76.38 72 LYS A CA 1
ATOM 565 C C . LYS A 1 72 ? -1.453 -4.017 15.583 1.00 76.38 72 LYS A C 1
ATOM 567 O O . LYS A 1 72 ? -0.353 -3.509 15.414 1.00 76.38 72 LYS A O 1
ATOM 572 N N . THR A 1 73 ? -2.264 -4.345 14.578 1.00 74.06 73 THR A N 1
ATOM 573 C CA . THR A 1 73 ? -1.928 -4.066 13.180 1.00 74.06 73 THR A CA 1
ATOM 574 C C . THR A 1 73 ? -2.132 -2.592 12.840 1.00 74.06 73 THR A C 1
ATOM 576 O O . THR A 1 73 ? -1.233 -1.995 12.256 1.00 74.06 73 THR A O 1
ATOM 579 N N . LEU A 1 74 ? -3.256 -1.992 13.245 1.00 72.25 74 LEU A N 1
ATOM 580 C CA . LEU A 1 74 ? -3.613 -0.610 12.890 1.00 72.25 74 LEU A CA 1
ATOM 58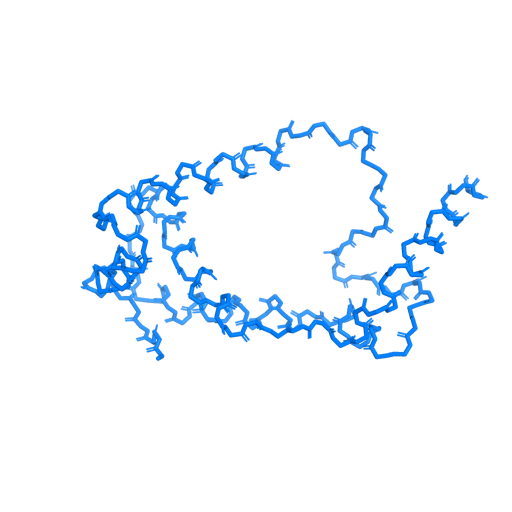1 C C . LEU A 1 74 ? -2.840 0.470 13.663 1.00 72.25 74 LEU A C 1
ATOM 583 O O . LEU A 1 74 ? -2.746 1.596 13.192 1.00 72.25 74 LEU A O 1
ATOM 587 N N . THR A 1 75 ? -2.275 0.144 14.828 1.00 73.12 75 THR A N 1
ATOM 588 C CA . THR A 1 75 ? -1.386 1.042 15.590 1.00 73.12 75 THR A CA 1
ATOM 589 C C . THR A 1 75 ? 0.090 0.877 15.191 1.00 73.12 75 THR A C 1
ATOM 591 O O . THR A 1 75 ? 0.956 1.532 15.755 1.00 73.12 75 THR A O 1
ATOM 594 N N . SER A 1 76 ? 0.401 0.005 14.226 1.00 73.06 76 SER A N 1
ATOM 595 C CA . SER A 1 76 ? 1.765 -0.194 13.726 1.00 73.06 76 SER A CA 1
ATOM 596 C C . SER A 1 76 ? 1.913 0.305 12.293 1.00 73.06 76 SER A C 1
ATOM 598 O O . SER A 1 76 ? 1.025 0.121 11.463 1.00 73.06 76 SER A O 1
ATOM 600 N N . THR A 1 77 ? 3.080 0.847 11.973 1.00 73.94 77 THR A N 1
ATOM 601 C CA . THR A 1 77 ? 3.496 1.210 10.610 1.00 73.94 77 THR A CA 1
ATOM 602 C C . THR A 1 77 ? 4.111 0.030 9.849 1.00 73.94 77 THR A C 1
ATOM 604 O O . THR A 1 77 ? 4.408 0.153 8.661 1.00 73.94 77 THR A O 1
ATOM 607 N N . ASN A 1 78 ? 4.241 -1.141 10.490 1.00 78.25 78 ASN A N 1
ATOM 608 C CA . ASN A 1 78 ? 4.882 -2.341 9.941 1.00 78.25 78 ASN A CA 1
ATOM 609 C C . ASN A 1 78 ? 4.456 -2.707 8.507 1.00 78.25 78 ASN A C 1
ATOM 611 O O . ASN A 1 78 ? 5.339 -3.021 7.709 1.00 78.25 78 ASN A O 1
ATOM 615 N N . PRO A 1 79 ? 3.159 -2.696 8.130 1.00 74.69 79 PRO A N 1
ATOM 616 C CA . PRO A 1 79 ? 2.766 -3.029 6.759 1.00 74.69 79 PRO A CA 1
ATOM 617 C C . PRO A 1 79 ? 3.373 -2.074 5.723 1.00 74.69 79 PRO A C 1
ATOM 619 O O . PRO A 1 79 ? 3.871 -2.511 4.687 1.00 74.69 79 PRO A O 1
ATOM 622 N N . ILE A 1 80 ? 3.382 -0.776 6.028 1.00 77.56 80 ILE A N 1
ATOM 623 C CA . ILE A 1 80 ? 3.923 0.268 5.153 1.00 77.56 80 ILE A CA 1
ATOM 624 C C . ILE A 1 80 ? 5.451 0.177 5.131 1.00 77.56 80 ILE A C 1
ATOM 626 O O . ILE A 1 80 ? 6.057 0.152 4.061 1.00 77.56 80 ILE A O 1
ATOM 630 N N . GLU A 1 81 ? 6.085 0.049 6.295 1.00 81.19 81 GLU A N 1
ATOM 631 C CA . GLU A 1 81 ? 7.539 -0.085 6.406 1.00 81.19 81 GLU A CA 1
ATOM 632 C C . GLU A 1 81 ? 8.072 -1.327 5.689 1.00 81.19 81 GLU A C 1
ATOM 634 O O . GLU A 1 81 ? 9.094 -1.246 5.008 1.00 81.19 81 GLU A O 1
ATOM 639 N N . SER A 1 82 ? 7.360 -2.454 5.772 1.00 81.94 82 SER A N 1
ATOM 640 C CA . SER A 1 82 ? 7.727 -3.702 5.099 1.00 81.94 82 SER A CA 1
ATOM 641 C C . SER A 1 82 ? 7.689 -3.567 3.572 1.00 81.94 82 SER A C 1
ATOM 643 O O . SER A 1 82 ? 8.640 -3.965 2.888 1.00 81.94 82 SER A O 1
ATOM 645 N N . ILE A 1 83 ? 6.639 -2.939 3.030 1.00 81.69 83 ILE A N 1
ATOM 646 C CA . ILE A 1 83 ? 6.524 -2.665 1.592 1.00 81.69 83 ILE A CA 1
ATOM 647 C C . ILE A 1 83 ? 7.633 -1.706 1.148 1.00 81.69 83 ILE A C 1
ATOM 649 O O . ILE A 1 83 ? 8.372 -2.010 0.211 1.00 81.69 83 ILE A O 1
ATOM 653 N N . PHE A 1 84 ? 7.802 -0.571 1.833 1.00 85.94 84 PHE A N 1
ATOM 654 C CA . PHE A 1 84 ? 8.794 0.434 1.444 1.00 85.94 84 PHE A CA 1
ATOM 655 C C . PHE A 1 84 ? 10.242 -0.009 1.678 1.00 85.94 84 PHE A C 1
ATOM 657 O O . PHE A 1 84 ? 11.132 0.462 0.973 1.00 85.94 84 PHE A O 1
ATOM 664 N N . SER A 1 85 ? 10.502 -0.939 2.601 1.00 85.00 85 SER A N 1
ATOM 665 C CA . SER A 1 85 ? 11.806 -1.606 2.698 1.00 85.00 85 SER A CA 1
ATOM 666 C C . SER A 1 85 ? 12.105 -2.390 1.426 1.00 85.00 85 SER A C 1
ATOM 668 O O . SER A 1 85 ? 13.182 -2.246 0.856 1.00 85.00 85 SER A O 1
ATOM 670 N N . THR A 1 86 ? 11.128 -3.151 0.928 1.00 82.81 86 THR A N 1
ATOM 671 C CA . THR A 1 86 ? 11.277 -3.914 -0.317 1.00 82.81 86 THR A CA 1
ATOM 672 C C . THR A 1 86 ? 11.440 -2.990 -1.522 1.00 82.81 86 THR A C 1
ATOM 674 O O . THR A 1 86 ? 12.278 -3.256 -2.379 1.00 82.81 86 THR A O 1
ATOM 677 N N . VAL A 1 87 ? 10.707 -1.870 -1.571 1.00 84.44 87 VAL A N 1
ATOM 678 C CA . VAL A 1 87 ? 10.889 -0.835 -2.604 1.00 84.44 87 VAL A CA 1
ATOM 679 C C . VAL A 1 87 ? 12.314 -0.291 -2.589 1.00 84.44 87 VAL A C 1
ATOM 681 O O . VAL A 1 87 ? 12.966 -0.304 -3.628 1.00 84.44 87 VAL A O 1
ATOM 684 N N . ARG A 1 88 ? 12.843 0.112 -1.427 1.00 85.44 88 ARG A N 1
ATOM 685 C CA . ARG A 1 88 ? 14.225 0.612 -1.314 1.00 85.44 88 ARG A CA 1
ATOM 686 C C . ARG A 1 88 ? 15.263 -0.431 -1.732 1.00 85.44 88 ARG A C 1
ATOM 688 O O . ARG A 1 88 ? 16.206 -0.087 -2.441 1.00 85.44 88 ARG A O 1
ATOM 695 N N . ASP A 1 89 ? 15.068 -1.692 -1.356 1.00 84.19 89 ASP A N 1
ATOM 696 C CA . ASP A 1 89 ? 15.971 -2.788 -1.725 1.00 84.19 89 ASP A CA 1
ATOM 697 C C . ASP A 1 89 ? 15.926 -3.103 -3.229 1.00 84.19 89 ASP A C 1
ATOM 699 O O . ASP A 1 89 ? 16.949 -3.410 -3.849 1.00 84.19 89 ASP A O 1
ATOM 703 N N . CYS A 1 90 ? 14.737 -3.039 -3.832 1.00 80.44 90 CYS A N 1
ATOM 704 C CA . CYS A 1 90 ? 14.544 -3.290 -5.257 1.00 80.44 90 CYS A CA 1
ATOM 705 C C . CYS A 1 90 ? 15.065 -2.126 -6.103 1.00 80.44 90 CYS A C 1
ATOM 707 O O . CYS A 1 90 ? 15.764 -2.356 -7.084 1.00 80.44 90 CYS A O 1
ATOM 709 N N . GLU A 1 91 ? 14.759 -0.888 -5.714 1.00 83.19 91 GLU A N 1
ATOM 710 C CA . GLU A 1 91 ? 15.085 0.327 -6.463 1.00 83.19 91 GLU A CA 1
ATOM 711 C C . GLU A 1 91 ? 16.478 0.893 -6.147 1.00 83.19 91 GLU A C 1
ATOM 713 O O . GLU A 1 91 ? 16.957 1.770 -6.865 1.00 83.19 91 GLU A O 1
ATOM 718 N N . GLY A 1 92 ? 17.184 0.386 -5.130 1.00 83.00 92 GLY A N 1
ATOM 719 C CA . GLY A 1 92 ? 18.484 0.916 -4.689 1.00 83.00 92 GLY A CA 1
ATOM 720 C C . GLY A 1 92 ? 19.583 0.935 -5.766 1.00 83.00 92 GLY A C 1
ATOM 721 O O . GLY A 1 92 ? 20.547 1.707 -5.678 1.00 83.00 92 GLY A O 1
ATOM 722 N N . ASN A 1 93 ? 19.428 0.135 -6.825 1.00 79.38 93 ASN A N 1
ATOM 723 C CA . ASN A 1 93 ? 20.331 0.093 -7.979 1.00 79.38 93 ASN A CA 1
ATOM 724 C C . ASN A 1 93 ? 19.974 1.097 -9.088 1.00 79.38 93 ASN A C 1
ATOM 726 O O . ASN A 1 93 ? 20.760 1.291 -10.019 1.00 79.38 93 ASN A O 1
ATOM 730 N N . ILE A 1 94 ? 18.823 1.763 -9.007 1.00 82.12 94 ILE A N 1
ATOM 731 C CA . ILE A 1 94 ? 18.392 2.767 -9.977 1.00 82.12 94 ILE A CA 1
ATOM 732 C C . ILE A 1 94 ? 19.051 4.098 -9.617 1.00 82.12 94 ILE A C 1
ATOM 734 O O . ILE A 1 94 ? 18.631 4.808 -8.711 1.00 82.12 94 ILE A O 1
ATOM 738 N N . LYS A 1 95 ? 20.120 4.449 -10.338 1.00 82.69 95 LYS A N 1
ATOM 739 C CA . LYS A 1 95 ? 20.887 5.680 -10.067 1.00 82.69 95 LYS A CA 1
ATOM 740 C C . LYS A 1 95 ? 20.369 6.915 -10.804 1.00 82.69 95 LYS A C 1
ATOM 742 O O . LYS A 1 95 ? 20.728 8.030 -10.444 1.00 82.69 95 LYS A O 1
ATOM 747 N N . ARG A 1 96 ? 19.564 6.736 -11.858 1.00 84.19 96 ARG A N 1
ATOM 748 C CA . ARG A 1 96 ? 19.004 7.836 -12.661 1.00 84.19 96 ARG A CA 1
ATOM 749 C C . ARG A 1 96 ? 17.591 7.511 -13.133 1.00 84.19 96 ARG A C 1
ATOM 751 O O . ARG A 1 96 ? 17.409 6.680 -14.023 1.00 84.19 96 ARG A O 1
ATOM 758 N N . TYR A 1 97 ? 16.613 8.223 -12.586 1.00 84.56 97 TYR A N 1
ATOM 759 C CA . TYR A 1 97 ? 15.259 8.277 -13.127 1.00 84.56 97 TYR A CA 1
ATOM 760 C C . TYR A 1 97 ? 15.209 9.279 -14.283 1.00 84.56 97 TYR A C 1
ATOM 762 O O . TYR A 1 97 ? 15.679 10.404 -14.149 1.00 84.56 97 TYR A O 1
ATOM 770 N N . ARG A 1 98 ? 14.655 8.873 -15.430 1.00 83.81 98 ARG A N 1
ATOM 771 C CA . ARG A 1 98 ? 14.559 9.738 -16.624 1.00 83.81 98 ARG A CA 1
ATOM 772 C C . ARG A 1 98 ? 13.271 10.560 -16.683 1.00 83.81 98 ARG A C 1
ATOM 774 O O . ARG A 1 98 ? 13.190 11.507 -17.452 1.00 83.81 98 ARG A O 1
ATOM 781 N N . SER A 1 99 ? 12.256 10.172 -15.916 1.00 81.69 99 SER A N 1
ATOM 782 C CA . SER A 1 99 ? 10.960 10.849 -15.841 1.00 81.69 99 SER A CA 1
ATOM 783 C C . SER A 1 99 ? 10.152 10.330 -14.652 1.00 81.69 99 SER A C 1
ATOM 785 O O . SER A 1 99 ? 10.420 9.237 -14.144 1.00 81.69 99 SER A O 1
ATOM 787 N N . SER A 1 100 ? 9.117 11.073 -14.256 1.00 77.00 100 SER A N 1
ATOM 788 C CA . SER A 1 100 ? 8.111 10.619 -13.282 1.00 77.00 100 SER A CA 1
ATOM 789 C C . SER A 1 100 ? 7.387 9.350 -13.746 1.00 77.00 100 SER A C 1
ATOM 791 O O . SER A 1 100 ? 7.095 8.461 -12.956 1.00 77.00 100 SER A O 1
ATOM 793 N N . ALA A 1 101 ? 7.173 9.211 -15.053 1.00 75.44 101 ALA A N 1
ATOM 794 C CA . ALA A 1 101 ? 6.652 7.990 -15.654 1.00 75.44 101 ALA A CA 1
ATOM 795 C C . ALA A 1 101 ? 7.619 6.801 -15.480 1.00 75.44 101 ALA A C 1
ATOM 797 O O . ALA A 1 101 ? 7.202 5.658 -15.337 1.00 75.44 101 ALA A O 1
ATOM 798 N N . MET A 1 102 ? 8.934 7.016 -15.484 1.00 80.50 102 MET A N 1
ATOM 799 C CA . MET A 1 102 ? 9.873 5.933 -15.191 1.00 80.50 102 MET A CA 1
ATOM 800 C C . MET A 1 102 ? 9.809 5.523 -13.715 1.00 80.50 102 MET A C 1
ATOM 802 O O . MET A 1 102 ? 9.769 4.329 -13.439 1.00 80.50 102 MET A O 1
ATOM 806 N N . SER A 1 103 ? 9.761 6.476 -12.778 1.00 80.00 103 SER A N 1
ATOM 807 C CA . SER A 1 103 ? 9.681 6.154 -11.345 1.00 80.00 103 SER A CA 1
ATOM 808 C C . SER A 1 103 ? 8.364 5.472 -10.967 1.00 80.00 103 SER A C 1
ATOM 810 O O . SER A 1 103 ? 8.378 4.491 -10.234 1.00 80.00 103 SER A O 1
ATOM 812 N N . GLN A 1 104 ? 7.234 5.903 -11.534 1.00 79.06 104 GLN A N 1
ATOM 813 C CA . GLN A 1 104 ? 5.931 5.269 -11.300 1.00 79.06 104 GLN A CA 1
ATOM 814 C C . GLN A 1 104 ? 5.864 3.826 -11.825 1.00 79.06 104 GLN A C 1
ATOM 816 O O . GLN A 1 104 ? 5.261 2.977 -11.173 1.00 79.06 104 GLN A O 1
ATOM 821 N N . ARG A 1 105 ? 6.513 3.517 -12.961 1.00 75.75 105 ARG A N 1
ATOM 822 C CA . ARG A 1 105 ? 6.635 2.133 -13.467 1.00 75.75 105 ARG A CA 1
ATOM 823 C C . ARG A 1 105 ? 7.371 1.235 -12.491 1.00 75.75 105 ARG A C 1
ATOM 825 O O . ARG A 1 105 ? 6.924 0.121 -12.233 1.00 75.75 105 ARG A O 1
ATOM 832 N N . TRP A 1 106 ? 8.504 1.719 -11.994 1.00 80.44 106 TRP A N 1
ATOM 833 C CA . TRP A 1 106 ? 9.337 0.995 -11.045 1.00 80.44 106 TRP A CA 1
ATOM 834 C C . TRP A 1 106 ? 8.588 0.721 -9.754 1.00 80.44 106 TRP A C 1
ATOM 836 O O . TRP A 1 106 ? 8.408 -0.445 -9.402 1.00 80.44 106 TRP A O 1
ATOM 846 N N . LEU A 1 107 ? 8.027 1.775 -9.165 1.00 81.88 107 LEU A N 1
ATOM 847 C CA . LEU A 1 107 ? 7.235 1.673 -7.954 1.00 81.88 107 LEU A CA 1
ATOM 848 C C . LEU A 1 107 ? 6.065 0.703 -8.142 1.00 81.88 107 LEU A C 1
ATOM 850 O O . LEU A 1 107 ? 5.912 -0.226 -7.360 1.00 81.88 107 LEU A O 1
ATOM 854 N N . GLY A 1 108 ? 5.275 0.858 -9.208 1.00 77.31 108 GLY A N 1
ATOM 855 C CA . GLY A 1 108 ? 4.130 -0.014 -9.476 1.00 77.31 108 GLY A CA 1
ATOM 856 C C . GLY A 1 108 ? 4.519 -1.482 -9.685 1.00 77.31 108 GLY A C 1
ATOM 857 O O . GLY A 1 108 ? 3.845 -2.373 -9.178 1.00 77.31 108 GLY A O 1
ATOM 858 N N . THR A 1 109 ? 5.642 -1.744 -10.360 1.00 76.25 109 THR A N 1
ATOM 859 C CA . THR A 1 109 ? 6.154 -3.110 -10.567 1.00 76.25 109 THR A CA 1
ATOM 860 C C . THR A 1 109 ? 6.580 -3.751 -9.246 1.00 76.25 109 THR A C 1
ATOM 862 O O . THR A 1 109 ? 6.259 -4.909 -8.984 1.00 76.25 109 THR A O 1
ATOM 865 N N . VAL A 1 110 ? 7.284 -3.003 -8.391 1.00 79.06 110 VAL A N 1
ATOM 866 C CA . VAL A 1 110 ? 7.713 -3.515 -7.085 1.00 79.06 110 VAL A CA 1
ATOM 867 C C . VAL A 1 110 ? 6.517 -3.701 -6.152 1.00 79.06 110 VAL A C 1
ATOM 869 O O . VAL A 1 110 ? 6.444 -4.720 -5.475 1.00 79.06 110 VAL A O 1
ATOM 872 N N . LEU A 1 111 ? 5.543 -2.786 -6.156 1.00 79.44 111 LEU A N 1
ATOM 873 C CA . LEU A 1 111 ? 4.312 -2.929 -5.373 1.00 79.44 111 LEU A CA 1
ATOM 874 C C . LEU A 1 111 ? 3.503 -4.166 -5.787 1.00 79.44 111 LEU A C 1
ATOM 876 O O . LEU A 1 111 ? 3.064 -4.910 -4.913 1.00 79.44 111 LEU A O 1
ATOM 880 N N . LEU A 1 112 ? 3.379 -4.435 -7.090 1.00 76.38 112 LEU A N 1
ATOM 881 C CA . LEU A 1 112 ? 2.734 -5.649 -7.602 1.00 76.38 112 LEU A CA 1
ATOM 882 C C . LEU A 1 112 ? 3.472 -6.921 -7.155 1.00 76.38 112 LEU A C 1
ATOM 884 O O . LEU A 1 112 ? 2.861 -7.942 -6.851 1.00 76.38 112 LEU A O 1
ATOM 888 N N . HIS A 1 113 ? 4.804 -6.877 -7.073 1.00 76.50 113 HIS A N 1
ATOM 889 C CA . HIS A 1 113 ? 5.566 -7.982 -6.497 1.00 76.50 113 HIS A CA 1
ATOM 890 C C . HIS A 1 113 ? 5.317 -8.137 -4.991 1.00 76.50 113 HIS A C 1
ATOM 892 O O . HIS A 1 113 ? 5.111 -9.256 -4.520 1.00 76.50 113 HIS A O 1
ATOM 898 N N . CYS A 1 114 ? 5.324 -7.0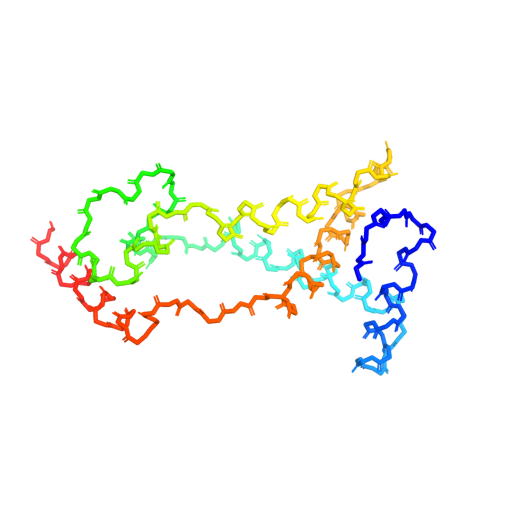29 -4.243 1.00 76.00 114 CYS A N 1
ATOM 899 C CA . CYS A 1 114 ? 5.065 -7.015 -2.804 1.00 76.00 114 CYS A CA 1
ATOM 900 C C . CYS A 1 114 ? 3.677 -7.570 -2.465 1.00 76.00 114 CYS A C 1
ATOM 902 O O . CYS A 1 114 ? 3.539 -8.233 -1.439 1.00 76.00 114 CYS A O 1
ATOM 904 N N . GLU A 1 115 ? 2.679 -7.355 -3.330 1.00 76.62 115 GLU A N 1
ATOM 905 C CA . GLU A 1 115 ? 1.316 -7.874 -3.170 1.00 76.62 115 GLU A CA 1
ATOM 906 C C . GLU A 1 115 ? 1.293 -9.388 -2.922 1.00 76.62 115 GLU A C 1
ATOM 908 O O . GLU A 1 115 ? 0.594 -9.855 -2.025 1.00 76.62 115 GLU A O 1
ATOM 913 N N . LYS A 1 116 ? 2.143 -10.151 -3.624 1.00 76.62 116 LYS A N 1
ATOM 914 C CA . LYS A 1 116 ? 2.247 -11.615 -3.473 1.00 76.62 116 LYS A CA 1
ATOM 915 C C . LYS A 1 116 ? 2.652 -12.051 -2.057 1.00 76.62 116 LYS A C 1
ATOM 917 O O . LYS A 1 116 ? 2.422 -13.196 -1.677 1.00 76.62 116 LYS A O 1
ATOM 922 N N . GLY A 1 117 ? 3.295 -11.167 -1.291 1.00 74.75 117 GLY A N 1
ATOM 923 C CA . GLY A 1 117 ? 3.717 -11.407 0.090 1.00 74.75 117 GLY A CA 1
ATOM 924 C C . GLY A 1 117 ? 2.746 -10.879 1.148 1.00 74.75 117 GLY A C 1
ATOM 925 O O . GLY A 1 117 ? 2.958 -11.132 2.339 1.00 74.75 117 GLY A O 1
ATOM 926 N N . LEU A 1 118 ? 1.700 -10.148 0.748 1.00 79.69 118 LEU A N 1
ATOM 927 C CA . LEU A 1 118 ? 0.729 -9.590 1.680 1.00 79.69 118 LEU A CA 1
ATOM 928 C C . LEU A 1 118 ? -0.139 -10.697 2.278 1.00 79.69 118 LEU A C 1
ATOM 930 O O . LEU A 1 118 ? -0.543 -11.654 1.621 1.00 79.69 118 LEU A O 1
ATOM 934 N N . ARG A 1 119 ? -0.421 -10.558 3.572 1.00 80.31 119 ARG A N 1
ATOM 935 C CA . ARG A 1 119 ? -1.279 -11.470 4.332 1.00 80.31 119 ARG A CA 1
ATOM 936 C C . ARG A 1 119 ? -2.529 -10.723 4.765 1.00 80.31 119 ARG A C 1
ATOM 938 O O . ARG A 1 119 ? -2.479 -9.508 4.959 1.00 80.31 119 ARG A O 1
ATOM 945 N N . ARG A 1 120 ? -3.628 -11.456 4.970 1.00 78.75 120 ARG A N 1
ATOM 946 C CA . ARG A 1 120 ? -4.846 -10.884 5.561 1.00 78.75 120 ARG A CA 1
ATOM 947 C C . ARG A 1 120 ? -4.509 -10.184 6.877 1.00 78.75 120 ARG A C 1
ATOM 949 O O . ARG A 1 120 ? -3.704 -10.682 7.672 1.00 78.75 120 ARG A O 1
ATOM 956 N N . VAL A 1 121 ? -5.131 -9.027 7.087 1.00 79.44 121 VAL A N 1
ATOM 957 C CA . VAL A 1 121 ? -5.030 -8.287 8.345 1.00 79.44 121 VAL A CA 1
ATOM 958 C C . VAL A 1 121 ? -5.558 -9.177 9.464 1.00 79.44 121 VAL A C 1
ATOM 960 O O . VAL A 1 121 ? -6.596 -9.820 9.335 1.00 79.44 121 VAL A O 1
ATOM 963 N N . LYS A 1 122 ? -4.819 -9.258 10.569 1.00 78.25 122 LYS A N 1
ATOM 964 C CA . LYS A 1 122 ? -5.260 -10.058 11.709 1.00 78.25 122 LYS A CA 1
ATOM 965 C C . LYS A 1 122 ? -6.416 -9.342 12.406 1.00 78.25 122 LYS A C 1
ATOM 967 O O . LYS A 1 122 ? -6.274 -8.176 12.762 1.00 78.25 122 LYS A O 1
ATOM 972 N N . GLY A 1 123 ? -7.516 -10.055 12.639 1.00 76.44 123 GLY A N 1
ATOM 973 C CA . GLY A 1 123 ? -8.742 -9.449 13.170 1.00 76.44 123 GLY A CA 1
ATOM 974 C C . GLY A 1 123 ? -9.514 -8.652 12.117 1.00 76.44 123 GLY A C 1
ATOM 975 O O . GLY A 1 123 ? -10.224 -7.717 12.460 1.00 76.44 123 GLY A O 1
ATOM 976 N N . ASP A 1 124 ? -9.370 -8.991 10.833 1.00 80.25 124 ASP A N 1
ATOM 977 C CA . ASP A 1 124 ? -10.090 -8.329 9.743 1.00 80.25 124 ASP A CA 1
ATOM 978 C C . ASP A 1 124 ? -11.615 -8.465 9.834 1.00 80.25 124 ASP A C 1
ATOM 980 O O . ASP A 1 124 ? -12.330 -7.584 9.366 1.00 80.25 124 ASP A O 1
ATOM 984 N N . MET A 1 125 ? -12.123 -9.510 10.491 1.00 81.69 125 MET A N 1
ATOM 985 C CA . MET A 1 125 ? -13.558 -9.648 10.770 1.00 81.69 125 MET A CA 1
ATOM 986 C C . MET A 1 125 ? -14.112 -8.513 11.644 1.00 81.69 125 MET A C 1
ATOM 988 O O . MET A 1 125 ? -15.273 -8.141 11.496 1.00 81.69 125 MET A O 1
ATOM 992 N N . ASP A 1 126 ? -13.280 -7.918 12.503 1.00 80.31 126 ASP A N 1
ATOM 993 C CA . ASP A 1 126 ? -13.698 -6.830 13.391 1.00 80.31 126 ASP A CA 1
ATOM 994 C C . ASP A 1 126 ? -13.776 -5.476 12.660 1.00 80.31 126 ASP A C 1
ATOM 996 O O . ASP A 1 126 ? -14.326 -4.514 13.198 1.00 80.31 126 ASP A O 1
ATOM 1000 N N . ILE A 1 127 ? -13.258 -5.382 11.425 1.00 78.25 127 ILE A N 1
ATOM 1001 C CA . ILE A 1 127 ? -13.225 -4.131 10.648 1.00 78.25 127 ILE A CA 1
ATOM 1002 C C . ILE A 1 127 ? -14.639 -3.592 10.418 1.00 78.25 127 ILE A C 1
ATOM 1004 O O . ILE A 1 127 ? -14.856 -2.392 10.562 1.00 78.25 127 ILE A O 1
ATOM 1008 N N . ALA A 1 128 ? -15.609 -4.458 10.116 1.00 79.19 128 ALA A N 1
ATOM 1009 C CA . ALA A 1 128 ? -16.992 -4.039 9.895 1.00 79.19 128 ALA A CA 1
ATOM 1010 C C . ALA A 1 128 ? -17.597 -3.373 11.145 1.00 79.19 128 ALA A C 1
ATOM 1012 O O . ALA A 1 128 ? -18.204 -2.309 11.051 1.00 79.19 128 ALA A O 1
ATOM 1013 N N . GLY A 1 129 ? -17.369 -3.950 12.330 1.00 77.94 129 GLY A N 1
ATOM 1014 C CA . GLY A 1 129 ? -17.838 -3.380 13.597 1.00 77.94 129 GLY A CA 1
ATOM 1015 C C . GLY A 1 129 ? -17.131 -2.073 13.965 1.00 77.94 129 GLY A C 1
ATOM 1016 O O . GLY A 1 129 ? -17.754 -1.159 14.507 1.00 77.94 129 GLY A O 1
ATOM 1017 N N . VAL A 1 130 ? -15.844 -1.951 13.626 1.00 75.69 130 VAL A N 1
ATOM 1018 C CA . VAL A 1 130 ? -15.094 -0.697 13.777 1.00 75.69 130 VAL A CA 1
ATOM 1019 C C . VAL A 1 130 ? -15.676 0.400 12.885 1.00 75.69 130 VAL A C 1
ATOM 1021 O O . VAL A 1 130 ? -15.869 1.503 13.379 1.00 75.69 130 VAL A O 1
ATOM 1024 N N . ILE A 1 131 ? -16.011 0.112 11.623 1.00 77.62 131 ILE A N 1
ATOM 1025 C CA . ILE A 1 131 ? -16.629 1.095 10.714 1.00 77.62 131 ILE A CA 1
ATOM 1026 C C . ILE A 1 131 ? -17.931 1.639 11.314 1.00 77.62 131 ILE A C 1
ATOM 1028 O O . ILE A 1 131 ? -18.045 2.848 11.491 1.00 77.62 131 ILE A O 1
ATOM 1032 N N . VAL A 1 132 ? -18.837 0.753 11.740 1.00 77.50 132 VAL A N 1
ATOM 1033 C CA . VAL A 1 132 ? -20.113 1.141 12.371 1.00 77.50 132 VAL A CA 1
ATOM 1034 C C . VAL A 1 132 ? -19.887 1.987 13.627 1.00 77.50 132 VAL A C 1
ATOM 1036 O O . VAL A 1 132 ? -20.542 3.005 13.827 1.00 77.50 132 VAL A O 1
ATOM 1039 N N . THR A 1 133 ? -18.932 1.594 14.476 1.00 75.50 133 THR A N 1
ATOM 1040 C CA . THR A 1 133 ? -18.606 2.345 15.701 1.00 75.50 133 THR A CA 1
ATOM 1041 C C . THR A 1 133 ? -18.130 3.759 15.375 1.00 75.50 133 THR A C 1
ATOM 1043 O O . THR A 1 133 ? -18.460 4.708 16.084 1.00 75.50 133 THR A O 1
ATOM 1046 N N . ILE A 1 134 ? -17.331 3.914 14.320 1.00 70.69 134 ILE A N 1
ATOM 1047 C CA . ILE A 1 134 ? -16.814 5.225 13.938 1.00 70.69 134 ILE A CA 1
ATOM 1048 C C . ILE A 1 134 ? -17.916 6.087 13.320 1.00 70.69 134 ILE A C 1
ATOM 1050 O O . ILE A 1 134 ? -17.990 7.268 13.652 1.00 70.69 134 ILE A O 1
ATOM 1054 N N . GLU A 1 135 ? -18.795 5.511 12.499 1.00 72.94 135 GLU A N 1
ATOM 1055 C CA . GLU A 1 135 ? -19.971 6.205 11.956 1.00 72.94 135 GLU A CA 1
ATOM 1056 C C . GLU A 1 135 ? -20.866 6.746 13.083 1.00 72.94 135 GLU A C 1
ATOM 1058 O O . GLU A 1 135 ? -21.203 7.927 13.088 1.00 72.94 135 GLU A O 1
ATOM 1063 N N . GLN A 1 136 ? -21.136 5.937 14.113 1.00 72.12 136 GLN A N 1
ATOM 1064 C CA . GLN A 1 136 ? -21.915 6.356 15.286 1.00 72.12 136 GLN A CA 1
ATOM 1065 C C . GLN A 1 136 ? -21.262 7.502 16.073 1.00 72.12 136 GLN A C 1
ATOM 1067 O O . GLN A 1 136 ? -21.944 8.420 16.524 1.00 72.12 136 GLN A O 1
ATOM 1072 N N . VAL A 1 137 ? -19.937 7.471 16.253 1.00 67.88 137 VAL A N 1
ATOM 1073 C CA . VAL A 1 137 ? -19.204 8.558 16.930 1.00 67.88 137 VAL A CA 1
ATOM 1074 C C . VAL A 1 137 ? -19.234 9.847 16.106 1.00 67.88 137 VAL A C 1
ATOM 1076 O O . VAL A 1 137 ? -19.256 10.929 16.682 1.00 67.88 137 VAL A O 1
ATOM 1079 N N . GLN A 1 138 ? -19.239 9.741 14.777 1.00 59.97 138 GLN A N 1
ATOM 1080 C CA . GLN A 1 138 ? -19.318 10.889 13.874 1.00 59.97 138 GLN A CA 1
ATOM 1081 C C . GLN A 1 138 ? -20.718 11.503 13.788 1.00 59.97 138 GLN A C 1
ATOM 1083 O O . GLN A 1 138 ? -20.823 12.687 13.499 1.00 59.97 138 GLN A O 1
ATOM 1088 N N . GLU A 1 139 ? -21.782 10.730 14.006 1.00 66.38 139 GLU A N 1
ATOM 1089 C CA . GLU A 1 139 ? -23.158 11.250 14.059 1.00 66.38 139 GLU A CA 1
ATOM 1090 C C . GLU A 1 139 ? -23.483 11.944 15.389 1.00 66.38 139 GLU A C 1
ATOM 1092 O O . GLU A 1 139 ? -24.371 12.791 15.444 1.00 66.38 139 GLU A O 1
ATOM 1097 N N . ALA A 1 140 ? -22.763 11.598 16.458 1.00 58.25 140 ALA A N 1
ATOM 1098 C CA . ALA A 1 140 ? -22.927 12.187 17.785 1.00 58.25 140 ALA A CA 1
ATOM 1099 C C . ALA A 1 140 ? -22.095 13.469 18.020 1.00 58.25 140 ALA A C 1
ATOM 1101 O O . ALA A 1 140 ? -22.173 14.037 19.113 1.00 58.25 140 ALA A O 1
ATOM 1102 N N . ALA A 1 141 ? -21.284 13.892 17.044 1.00 49.09 141 ALA A N 1
ATOM 1103 C CA . ALA A 1 141 ? -20.372 15.040 17.104 1.00 49.09 141 ALA A CA 1
ATOM 1104 C C . ALA A 1 141 ? -20.803 16.149 16.137 1.00 49.09 141 ALA A C 1
ATOM 1106 O O . ALA A 1 141 ? -20.641 17.332 16.514 1.00 49.09 141 ALA A O 1
#

Secondary structure (DSSP, 8-state):
--TT--TTTHHHHHHHHHHHHTS-HHHHHHHHHHHHHHHHHHHHHS--TT---S---STT--SS---HHHHHHHT--HHHHHHHHHHHHHHTT------HHHHHHHHHHHHHHHHTT--PPTTGGGHHHHHHHHHHHHH--